Protein AF-B9GDD5-F1 (afdb_monomer_lite)

Secondary structure (DSSP, 8-state):
--HHHHHHHHHHHHHHHHHHHHHHHHHHHHHHHHHHHHH-TTGGGTHHHHHHHHHHHHHHHHHHHHHHHHHHHHHHHHHHHTT-

Sequence (84 aa):
MDLRQDATARRWLNSLRDVAYDAEDLIESAVLQQQGDRYSAVNSVLHPISRYRSAQKVEEIRSRIRDMVDRRTSYAAMARELGH

Foldseek 3Di:
DDVVVVVVVVVLVVLVVVLVVLVVVLVVVVVVVVVVVVVDPPCPVCVVVNVVVSVVSVVVSVVSVVVSVVVVVVVVVVVVVVVD

pLDDT: mean 74.17, std 13.4, range [45.47, 91.69]

InterPro domains:
  IPR041118 Disease resistance, N-terminal [PF18052] (5-38)

Radius of gyration: 19.55 Å; chains: 1; bounding box: 42×20×60 Å

Structure (mmCIF, N/CA/C/O backbone):
data_AF-B9GDD5-F1
#
_entry.id   AF-B9GDD5-F1
#
loop_
_atom_site.group_PDB
_atom_site.id
_atom_site.type_symbol
_atom_site.label_atom_id
_atom_site.label_alt_id
_atom_site.label_comp_id
_atom_site.label_asym_id
_atom_site.label_entity_id
_atom_site.label_seq_id
_atom_site.pdbx_PDB_ins_code
_atom_site.Cartn_x
_atom_site.Cartn_y
_atom_site.Cartn_z
_atom_site.occupancy
_atom_site.B_iso_or_equiv
_atom_site.auth_seq_id
_atom_site.auth_comp_id
_atom_site.auth_asym_id
_atom_site.auth_atom_id
_atom_site.pdbx_PDB_model_num
ATOM 1 N N . MET A 1 1 ? 24.419 -12.264 -17.003 1.00 48.59 1 MET A N 1
ATOM 2 C CA . MET A 1 1 ? 23.310 -11.953 -16.079 1.00 48.59 1 MET A CA 1
ATOM 3 C C . MET A 1 1 ? 23.274 -10.439 -15.945 1.00 48.59 1 MET A C 1
ATOM 5 O O . MET A 1 1 ? 24.296 -9.865 -15.590 1.00 48.59 1 MET A O 1
ATOM 9 N N . ASP A 1 2 ? 22.203 -9.789 -16.398 1.00 54.91 2 ASP A N 1
ATOM 10 C CA . ASP A 1 2 ? 22.141 -8.326 -16.507 1.00 54.91 2 ASP A CA 1
ATOM 11 C C . ASP A 1 2 ? 21.870 -7.698 -15.129 1.00 54.91 2 ASP A C 1
ATOM 13 O O . ASP A 1 2 ? 20.752 -7.729 -14.614 1.00 54.91 2 ASP A O 1
ATOM 17 N N . LEU A 1 3 ? 22.917 -7.134 -14.520 1.00 58.56 3 LEU A N 1
ATOM 18 C CA . LEU A 1 3 ? 22.892 -6.541 -13.176 1.00 58.56 3 LEU A CA 1
ATOM 19 C C . LEU A 1 3 ? 21.845 -5.420 -13.030 1.00 58.56 3 LEU A C 1
ATOM 21 O O . LEU A 1 3 ? 21.374 -5.144 -11.925 1.00 58.56 3 LEU A O 1
ATOM 25 N N . ARG A 1 4 ? 21.453 -4.769 -14.136 1.00 60.47 4 ARG A N 1
ATOM 26 C CA . ARG A 1 4 ? 20.430 -3.711 -14.134 1.00 60.47 4 ARG A CA 1
ATOM 27 C C . ARG A 1 4 ? 19.016 -4.270 -14.007 1.00 60.47 4 ARG A C 1
ATOM 29 O O . ARG A 1 4 ? 18.173 -3.644 -13.356 1.00 60.47 4 ARG A O 1
ATOM 36 N N . GLN A 1 5 ? 18.761 -5.445 -14.585 1.00 64.44 5 GLN A N 1
ATOM 37 C CA . GLN A 1 5 ? 17.484 -6.142 -14.429 1.00 64.44 5 GLN A CA 1
ATOM 38 C C . GLN A 1 5 ? 17.309 -6.630 -12.986 1.00 64.44 5 GLN A C 1
ATOM 40 O O . GLN A 1 5 ? 16.242 -6.426 -12.407 1.00 64.44 5 GLN A O 1
ATOM 45 N N . ASP A 1 6 ? 18.377 -7.141 -12.366 1.00 74.81 6 ASP A N 1
ATOM 46 C CA . ASP A 1 6 ? 18.374 -7.543 -10.953 1.00 74.81 6 ASP A CA 1
ATOM 47 C C . ASP A 1 6 ? 18.123 -6.362 -10.005 1.00 74.81 6 ASP A C 1
ATOM 49 O O . ASP A 1 6 ? 17.298 -6.455 -9.096 1.00 74.81 6 ASP A O 1
ATOM 53 N N . ALA A 1 7 ? 18.769 -5.213 -10.228 1.00 79.50 7 ALA A N 1
ATOM 54 C CA . ALA A 1 7 ? 18.560 -4.023 -9.400 1.00 79.50 7 ALA A CA 1
ATOM 55 C C . ALA A 1 7 ? 17.118 -3.485 -9.494 1.00 79.50 7 ALA A C 1
ATOM 57 O O . ALA A 1 7 ? 16.522 -3.092 -8.486 1.00 79.50 7 ALA A O 1
ATOM 58 N N . THR A 1 8 ? 16.535 -3.504 -10.695 1.00 79.75 8 THR A N 1
ATOM 59 C CA . THR A 1 8 ? 15.155 -3.058 -10.936 1.00 79.75 8 THR A CA 1
ATOM 60 C C . THR A 1 8 ? 14.146 -4.018 -10.307 1.00 79.75 8 THR A C 1
ATOM 62 O O . THR A 1 8 ? 13.225 -3.578 -9.615 1.00 79.75 8 THR A O 1
ATOM 65 N N . ALA A 1 9 ? 14.355 -5.328 -10.469 1.00 80.38 9 ALA A N 1
ATOM 66 C CA . ALA A 1 9 ? 13.539 -6.358 -9.833 1.00 80.38 9 ALA A CA 1
ATOM 67 C C . ALA A 1 9 ? 13.605 -6.262 -8.303 1.00 80.38 9 ALA A C 1
ATOM 69 O O . ALA A 1 9 ? 12.575 -6.297 -7.631 1.00 80.38 9 ALA A O 1
ATOM 70 N N . ARG A 1 10 ? 14.799 -6.048 -7.741 1.00 85.81 10 ARG A N 1
ATOM 71 C CA . ARG A 1 10 ? 15.002 -5.889 -6.296 1.00 85.81 10 ARG A CA 1
ATOM 72 C C . ARG A 1 10 ? 14.292 -4.659 -5.743 1.00 85.81 10 ARG A C 1
ATOM 74 O O . ARG A 1 10 ? 13.662 -4.741 -4.693 1.00 85.81 10 ARG A O 1
ATOM 81 N N . ARG A 1 11 ? 14.349 -3.530 -6.456 1.00 86.44 11 ARG A N 1
ATOM 82 C CA . ARG A 1 11 ? 13.631 -2.308 -6.068 1.00 86.44 11 ARG A CA 1
ATOM 83 C C . ARG A 1 11 ? 12.119 -2.522 -6.077 1.00 86.44 11 ARG A C 1
ATOM 85 O O . ARG A 1 11 ? 11.451 -2.095 -5.143 1.00 86.44 11 ARG A O 1
ATOM 92 N N . TRP A 1 12 ? 11.597 -3.215 -7.087 1.00 84.81 12 TRP A N 1
ATOM 93 C CA . TRP A 1 12 ? 10.175 -3.551 -7.163 1.00 84.81 12 TRP A CA 1
ATOM 94 C C . TRP A 1 12 ? 9.735 -4.483 -6.025 1.00 84.81 12 TRP A C 1
ATOM 96 O O . TRP A 1 12 ? 8.730 -4.213 -5.372 1.00 84.81 12 TRP A O 1
ATOM 106 N N . LEU A 1 13 ? 10.516 -5.528 -5.732 1.00 87.38 13 LEU A N 1
ATOM 107 C CA . LEU A 1 13 ? 10.251 -6.445 -4.618 1.00 87.38 13 LEU A CA 1
ATOM 108 C C . LEU A 1 13 ? 10.286 -5.736 -3.259 1.00 87.38 13 LEU A C 1
ATOM 110 O O . LEU A 1 13 ? 9.483 -6.055 -2.387 1.00 87.38 13 LEU A O 1
ATOM 114 N N . ASN A 1 14 ? 11.181 -4.761 -3.079 1.00 89.94 14 ASN A N 1
ATOM 115 C CA . ASN A 1 14 ? 11.195 -3.930 -1.876 1.00 89.94 14 ASN A CA 1
ATOM 116 C C . ASN A 1 14 ? 9.894 -3.139 -1.740 1.00 89.94 14 ASN A C 1
ATOM 118 O O . ASN A 1 14 ? 9.241 -3.246 -0.712 1.00 89.94 14 ASN A O 1
ATOM 122 N N . SER A 1 15 ? 9.461 -2.448 -2.799 1.00 87.38 15 SER A N 1
ATOM 123 C CA . SER A 1 15 ? 8.197 -1.706 -2.769 1.00 87.38 15 SER A CA 1
ATOM 124 C C . SER A 1 15 ? 6.982 -2.602 -2.512 1.00 87.38 15 SER A C 1
ATOM 126 O O . SER A 1 15 ? 6.066 -2.183 -1.812 1.00 87.38 15 SER A O 1
ATOM 128 N N . LEU A 1 16 ? 6.975 -3.837 -3.030 1.00 87.56 16 LEU A N 1
ATOM 129 C CA . LEU A 1 16 ? 5.913 -4.808 -2.747 1.00 87.56 16 LEU A CA 1
ATOM 130 C C . LEU A 1 16 ? 5.874 -5.191 -1.270 1.00 87.56 16 LEU A C 1
ATOM 132 O O . LEU A 1 16 ? 4.805 -5.242 -0.670 1.00 87.56 16 LEU A O 1
ATOM 136 N N . ARG A 1 17 ? 7.045 -5.454 -0.694 1.00 91.69 17 ARG A N 1
ATOM 137 C CA . ARG A 1 17 ? 7.188 -5.790 0.719 1.00 91.69 17 ARG A CA 1
ATOM 138 C C . ARG A 1 17 ? 6.753 -4.639 1.623 1.00 91.69 17 ARG A C 1
ATOM 140 O O . ARG A 1 17 ? 6.034 -4.892 2.578 1.00 91.69 17 ARG A O 1
ATOM 147 N N . ASP A 1 18 ? 7.119 -3.405 1.294 1.00 91.31 18 ASP A N 1
ATOM 148 C CA . ASP A 1 18 ? 6.698 -2.230 2.063 1.00 91.31 18 ASP A CA 1
ATOM 149 C C . ASP A 1 18 ? 5.165 -2.113 2.085 1.00 91.31 18 ASP A C 1
ATOM 151 O O . ASP A 1 18 ? 4.562 -1.956 3.140 1.00 91.31 18 ASP A O 1
ATOM 155 N N . VAL A 1 19 ? 4.516 -2.288 0.928 1.00 91.12 19 VAL A N 1
ATOM 156 C CA . VAL A 1 19 ? 3.047 -2.278 0.829 1.00 91.12 19 VAL A CA 1
ATOM 157 C C . VAL A 1 19 ? 2.407 -3.437 1.603 1.00 91.12 19 VAL A C 1
ATOM 159 O O . VAL A 1 19 ? 1.328 -3.272 2.169 1.00 91.12 19 VAL A O 1
ATOM 162 N N . ALA A 1 20 ? 3.051 -4.606 1.636 1.00 88.62 20 ALA A N 1
ATOM 163 C CA . ALA A 1 20 ? 2.566 -5.745 2.409 1.00 88.62 20 ALA A CA 1
ATOM 164 C C . ALA A 1 20 ? 2.608 -5.465 3.921 1.00 88.62 20 ALA A C 1
ATOM 166 O O . ALA A 1 20 ? 1.628 -5.754 4.603 1.00 88.62 20 ALA A O 1
ATOM 167 N N . TYR A 1 21 ? 3.680 -4.839 4.418 1.00 91.69 21 TYR A N 1
ATOM 168 C CA . TYR A 1 21 ? 3.765 -4.402 5.815 1.00 91.69 21 TYR A CA 1
ATOM 169 C C . TYR A 1 21 ? 2.713 -3.341 6.155 1.00 91.69 21 TYR A C 1
ATOM 171 O O . TYR A 1 21 ? 2.067 -3.434 7.195 1.00 91.69 21 TYR A O 1
ATOM 179 N N . ASP A 1 22 ? 2.469 -2.379 5.261 1.00 86.81 22 ASP A N 1
ATOM 180 C CA . ASP A 1 22 ? 1.423 -1.367 5.463 1.00 86.81 22 ASP A CA 1
ATOM 181 C C . ASP A 1 22 ? 0.016 -1.998 5.552 1.00 86.81 22 ASP A C 1
ATOM 183 O O . ASP A 1 22 ? -0.844 -1.539 6.310 1.00 86.81 22 ASP A O 1
ATOM 187 N N . ALA A 1 23 ? -0.232 -3.063 4.781 1.00 87.38 23 ALA A N 1
ATOM 188 C CA . ALA A 1 23 ? -1.484 -3.812 4.825 1.00 87.38 23 ALA A CA 1
ATOM 189 C C . ALA A 1 23 ? -1.625 -4.646 6.108 1.00 87.38 23 ALA A C 1
ATOM 191 O O . ALA A 1 23 ? -2.716 -4.702 6.675 1.00 87.38 23 ALA A O 1
ATOM 192 N N . GLU A 1 24 ? -0.540 -5.266 6.570 1.00 86.56 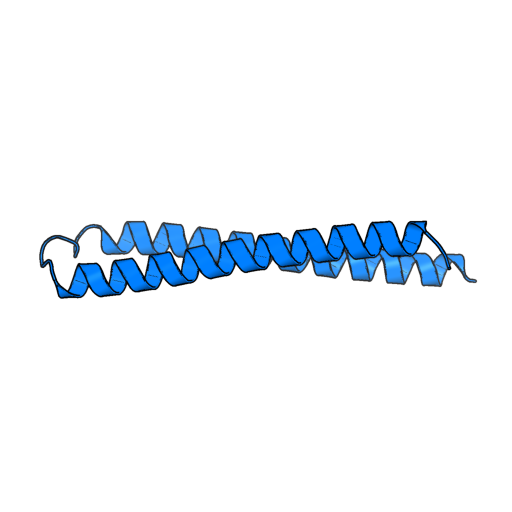24 GLU A N 1
ATOM 193 C CA . GLU A 1 24 ? -0.495 -6.012 7.831 1.00 86.56 24 GLU A CA 1
ATOM 194 C C . GLU A 1 24 ? -0.797 -5.096 9.027 1.00 86.56 24 GLU A C 1
ATOM 196 O O . GLU A 1 24 ? -1.736 -5.374 9.773 1.00 86.56 24 GLU A O 1
ATOM 201 N N . ASP A 1 25 ? -0.129 -3.940 9.128 1.00 87.06 25 ASP A N 1
ATOM 202 C CA . ASP A 1 25 ? -0.373 -2.928 10.174 1.00 87.06 25 ASP A CA 1
ATOM 203 C C . ASP A 1 25 ? -1.837 -2.454 10.195 1.00 87.06 25 ASP A C 1
ATOM 205 O O . ASP A 1 25 ? -2.455 -2.274 11.251 1.00 87.06 25 ASP A O 1
ATOM 209 N N . LEU A 1 26 ? -2.435 -2.277 9.014 1.00 84.12 26 LEU A N 1
ATOM 210 C CA . LEU A 1 26 ? -3.836 -1.888 8.893 1.00 84.12 26 LEU A CA 1
ATOM 211 C C . LEU A 1 26 ? -4.788 -2.973 9.415 1.00 84.12 26 LEU A C 1
ATOM 213 O O . LEU A 1 26 ? -5.772 -2.648 10.089 1.00 84.12 26 LEU A O 1
ATOM 217 N N . ILE A 1 27 ? -4.515 -4.242 9.104 1.00 82.81 27 ILE A N 1
ATOM 218 C CA . ILE A 1 27 ? -5.315 -5.380 9.569 1.00 82.81 27 ILE A CA 1
ATOM 219 C C . ILE A 1 27 ? -5.178 -5.527 11.086 1.00 82.81 27 ILE A C 1
ATOM 221 O O . ILE A 1 27 ? -6.196 -5.616 11.774 1.00 82.81 27 ILE A O 1
ATOM 225 N N . GLU A 1 28 ? -3.958 -5.484 11.622 1.00 82.56 28 GLU A N 1
ATOM 226 C CA . GLU A 1 28 ? -3.705 -5.551 13.065 1.00 82.56 28 GLU A CA 1
ATOM 227 C C . GLU A 1 28 ? -4.416 -4.420 13.811 1.00 82.56 28 GLU A C 1
ATOM 229 O O . GLU A 1 28 ? -5.145 -4.663 14.777 1.00 82.56 28 GLU A O 1
ATOM 234 N N . SER A 1 29 ? -4.301 -3.190 13.308 1.00 80.25 29 SER A N 1
ATOM 235 C CA . SER A 1 29 ? -4.989 -2.023 13.860 1.00 80.25 29 SER A CA 1
ATOM 236 C C . SER A 1 29 ? -6.510 -2.201 13.886 1.00 80.25 29 SER A C 1
ATOM 238 O O . SER A 1 29 ? -7.157 -1.848 14.874 1.00 80.25 29 SER A O 1
ATOM 240 N N . ALA A 1 30 ? -7.103 -2.753 12.824 1.00 76.94 30 ALA A N 1
ATOM 241 C CA . ALA A 1 30 ? -8.543 -3.000 12.755 1.00 76.94 30 ALA A CA 1
ATOM 242 C C . ALA A 1 30 ? -8.987 -4.097 13.737 1.00 76.94 30 ALA A C 1
ATOM 244 O O . ALA A 1 30 ? -10.013 -3.956 14.406 1.00 76.94 30 ALA A O 1
ATOM 245 N N . VAL A 1 31 ? -8.198 -5.167 13.865 1.00 77.75 31 VAL A N 1
ATOM 246 C CA . VAL A 1 31 ? -8.450 -6.266 14.805 1.00 77.75 31 VAL A CA 1
ATOM 247 C C . VAL A 1 31 ? -8.366 -5.780 16.255 1.00 77.75 31 VAL A C 1
ATOM 249 O O . VAL A 1 31 ? -9.237 -6.118 17.057 1.00 77.75 31 VAL A O 1
ATOM 252 N N . LEU A 1 32 ? -7.371 -4.955 16.594 1.00 75.56 32 LEU A N 1
ATOM 253 C CA . LEU A 1 32 ? -7.225 -4.361 17.927 1.00 75.56 32 LEU A CA 1
ATOM 254 C C . LEU A 1 32 ? -8.386 -3.422 18.271 1.00 75.56 32 LEU A C 1
ATOM 256 O O . LEU A 1 32 ? -8.904 -3.482 19.385 1.00 75.56 32 LEU A O 1
ATOM 260 N N . GLN A 1 33 ? -8.844 -2.604 17.318 1.00 71.12 33 GLN A N 1
ATOM 261 C CA . GLN A 1 33 ? -10.029 -1.756 17.504 1.00 71.12 33 GLN A CA 1
ATOM 262 C C . GLN A 1 33 ? -11.280 -2.601 17.775 1.00 71.12 33 GLN A C 1
ATOM 264 O O . GLN A 1 33 ? -11.975 -2.372 18.761 1.00 71.12 33 GLN A O 1
ATOM 269 N N . GLN A 1 34 ? -11.503 -3.654 16.981 1.00 68.69 34 GLN A N 1
ATOM 270 C CA . GLN A 1 34 ? -12.640 -4.558 17.164 1.00 68.69 34 GLN A CA 1
ATOM 271 C C . GLN A 1 34 ? -12.604 -5.291 18.519 1.00 68.69 34 GLN A C 1
ATOM 273 O O . GLN A 1 34 ? -13.650 -5.604 19.091 1.00 68.69 34 GLN A O 1
ATOM 278 N N . GLN A 1 35 ? -11.411 -5.597 19.038 1.00 66.94 35 GLN A N 1
ATOM 279 C CA . GLN A 1 35 ? -11.246 -6.185 20.367 1.00 66.94 35 GLN A CA 1
ATOM 280 C C . GLN A 1 35 ? -11.478 -5.154 21.477 1.00 66.94 35 GLN A C 1
ATOM 282 O O . GLN A 1 35 ? -12.192 -5.459 22.426 1.00 66.94 35 GLN A O 1
ATOM 287 N N . GLY A 1 36 ? -10.952 -3.932 21.354 1.00 62.72 36 GLY A N 1
ATOM 288 C CA . GLY A 1 36 ? -11.167 -2.848 22.319 1.00 62.72 36 GLY A CA 1
ATOM 289 C C . GLY A 1 36 ? -12.640 -2.447 22.464 1.00 62.72 36 GLY A C 1
ATOM 290 O O . GLY A 1 36 ? -13.106 -2.207 23.577 1.00 62.72 36 GLY A O 1
ATOM 291 N N . ASP A 1 37 ? -13.398 -2.475 21.367 1.00 58.12 37 ASP A N 1
ATOM 292 C CA . ASP A 1 37 ? -14.841 -2.200 21.363 1.00 58.12 37 ASP A CA 1
ATOM 293 C C . ASP A 1 37 ? -15.661 -3.271 22.097 1.00 58.12 37 ASP A C 1
ATOM 295 O O . ASP A 1 37 ? -16.728 -2.977 22.636 1.00 58.12 37 ASP A O 1
ATOM 299 N N . ARG A 1 38 ? -15.157 -4.510 22.195 1.00 56.09 38 ARG A N 1
ATOM 300 C CA . ARG A 1 38 ? -15.804 -5.575 22.981 1.00 56.09 38 ARG A CA 1
ATOM 301 C C . ARG A 1 38 ? -15.675 -5.374 24.491 1.00 56.09 38 ARG A C 1
ATOM 303 O O . ARG A 1 38 ? -16.475 -5.944 25.227 1.00 56.09 38 ARG A O 1
ATOM 310 N N . TYR A 1 39 ? -14.704 -4.581 24.949 1.00 54.06 39 TYR A N 1
ATOM 311 C CA . TYR A 1 39 ? -14.424 -4.378 26.376 1.00 54.06 39 TYR A CA 1
ATOM 312 C C . TYR A 1 39 ? -14.826 -2.993 26.905 1.00 54.06 39 TYR A C 1
ATOM 314 O O . TYR A 1 39 ? -14.773 -2.785 28.116 1.00 54.06 39 TYR A O 1
ATOM 322 N N . SER A 1 40 ? -15.245 -2.045 26.055 1.00 50.88 40 SER A N 1
ATOM 323 C CA . SER A 1 40 ? -15.538 -0.676 26.498 1.00 50.88 40 SER A CA 1
ATOM 324 C C . SER A 1 40 ? -16.725 -0.037 25.768 1.00 50.88 40 SER A C 1
ATOM 326 O O . SER A 1 40 ? -16.645 0.323 24.596 1.00 50.88 40 SER A O 1
ATOM 328 N N . ALA A 1 41 ? -17.828 0.175 26.494 1.00 54.28 41 ALA A N 1
ATOM 329 C CA . ALA A 1 41 ? -19.063 0.788 25.987 1.00 54.28 41 ALA A CA 1
ATOM 330 C C . ALA A 1 41 ? -18.917 2.266 25.546 1.00 54.28 41 ALA A C 1
ATOM 332 O O . ALA A 1 41 ? -19.825 2.818 24.930 1.00 54.28 41 ALA A O 1
ATOM 333 N N . VAL A 1 42 ? -17.783 2.918 25.834 1.00 52.72 42 VAL A N 1
ATOM 334 C CA . VAL A 1 42 ? -17.530 4.341 25.525 1.00 52.72 42 VAL A CA 1
ATOM 335 C C . VAL A 1 42 ? -16.947 4.598 24.125 1.00 52.72 42 VAL A C 1
ATOM 337 O O . VAL A 1 42 ? -16.992 5.736 23.662 1.00 52.72 42 VAL A O 1
ATOM 340 N N . ASN A 1 43 ? -16.474 3.580 23.395 1.00 51.34 43 ASN A N 1
ATOM 341 C CA . ASN A 1 43 ? -15.872 3.776 22.061 1.00 51.34 43 ASN A CA 1
ATOM 342 C C . ASN A 1 43 ? -16.874 3.864 20.895 1.00 51.34 43 ASN A C 1
ATOM 344 O O . ASN A 1 43 ? -16.493 4.228 19.779 1.00 51.34 43 ASN A O 1
ATOM 348 N N . SER A 1 44 ? -18.167 3.628 21.142 1.00 52.03 44 SER A N 1
ATOM 349 C CA . SER A 1 44 ? -19.217 3.673 20.111 1.00 52.03 44 SER A CA 1
ATOM 350 C C . SER A 1 44 ? -19.301 5.012 19.355 1.00 52.03 44 SER A C 1
ATOM 352 O O . SER A 1 44 ? -19.834 5.044 18.248 1.00 52.03 44 SER A O 1
ATOM 354 N N . VAL A 1 45 ? -18.794 6.112 19.922 1.00 51.44 45 VAL A N 1
ATOM 355 C CA . VAL A 1 45 ? -18.884 7.461 19.329 1.00 51.44 45 VAL A CA 1
ATOM 356 C C . VAL A 1 45 ? -17.716 7.770 18.375 1.00 51.44 45 VAL A C 1
ATOM 358 O O . VAL A 1 45 ? -17.870 8.571 17.457 1.00 51.44 45 VAL A O 1
ATOM 361 N N . LEU A 1 46 ? -16.561 7.107 18.521 1.00 53.25 46 LEU A N 1
ATOM 362 C CA . LEU A 1 46 ? -15.371 7.313 17.668 1.00 53.25 46 LEU A CA 1
ATOM 363 C C . LEU A 1 46 ? -15.302 6.349 16.470 1.00 53.25 46 LEU A C 1
ATOM 365 O O . LEU A 1 46 ? -14.529 6.556 15.532 1.00 53.25 46 LEU A O 1
ATOM 369 N N . HIS A 1 47 ? -16.172 5.342 16.472 1.00 54.22 47 HIS A N 1
ATOM 370 C CA . HIS A 1 47 ? -16.317 4.300 15.458 1.00 54.22 47 HIS A CA 1
ATOM 371 C C . HIS A 1 47 ? -16.445 4.779 13.986 1.00 54.22 47 HIS A C 1
ATOM 373 O O . HIS A 1 47 ? -15.949 4.082 13.093 1.00 54.22 47 HIS A O 1
ATOM 379 N N . PRO A 1 48 ? -17.083 5.928 13.662 1.00 55.47 48 PRO A N 1
ATOM 380 C CA . PRO A 1 48 ? -17.107 6.428 12.284 1.00 55.47 48 PRO A CA 1
ATOM 381 C C . PRO A 1 48 ? -15.784 7.084 11.853 1.00 55.47 48 PRO A C 1
ATOM 383 O O . PRO A 1 48 ? -15.413 6.992 10.682 1.00 55.47 48 PRO A O 1
ATOM 386 N N . ILE A 1 49 ? -15.036 7.689 12.783 1.00 58.72 49 ILE A N 1
ATOM 387 C CA . ILE A 1 49 ? -13.759 8.366 12.494 1.00 58.72 49 ILE A CA 1
ATOM 388 C C . ILE A 1 49 ? -12.658 7.330 12.228 1.00 58.72 49 ILE A C 1
ATOM 390 O O . ILE A 1 49 ? -11.877 7.477 11.285 1.00 58.72 49 ILE A O 1
ATOM 394 N N . SER A 1 50 ? -12.625 6.247 13.011 1.00 61.22 50 SER A N 1
ATOM 395 C CA . SER A 1 50 ? -11.683 5.141 12.806 1.00 61.22 50 SER A CA 1
ATOM 396 C C . SER A 1 50 ? -11.939 4.398 11.491 1.00 61.22 50 SER A C 1
ATOM 398 O O . SER A 1 50 ? -10.998 4.154 10.736 1.00 61.22 50 SER A O 1
ATOM 400 N N . ARG A 1 51 ? -13.210 4.138 11.141 1.00 63.69 51 ARG A N 1
ATOM 401 C CA . ARG A 1 51 ? -13.590 3.540 9.847 1.00 63.69 51 ARG A CA 1
ATOM 402 C C . ARG A 1 51 ? -13.180 4.393 8.650 1.00 63.69 51 ARG A C 1
ATOM 404 O O . ARG A 1 51 ? -12.672 3.843 7.675 1.00 63.69 51 ARG A O 1
ATOM 411 N N . TYR A 1 52 ? -13.382 5.710 8.716 1.00 65.12 52 TYR A N 1
ATOM 412 C CA . TYR A 1 52 ? -12.987 6.623 7.641 1.00 65.12 52 TYR A CA 1
ATOM 413 C C . TYR A 1 52 ? -11.472 6.593 7.408 1.00 65.12 52 TYR A C 1
ATOM 415 O O . TYR A 1 52 ? -11.017 6.438 6.275 1.00 65.12 52 TYR A O 1
ATOM 423 N N . ARG A 1 53 ? -10.682 6.640 8.486 1.00 72.06 53 ARG A N 1
ATOM 424 C CA . ARG A 1 53 ? -9.217 6.588 8.409 1.00 72.06 53 ARG A CA 1
ATOM 425 C C . ARG A 1 53 ? -8.704 5.255 7.855 1.00 72.06 53 AR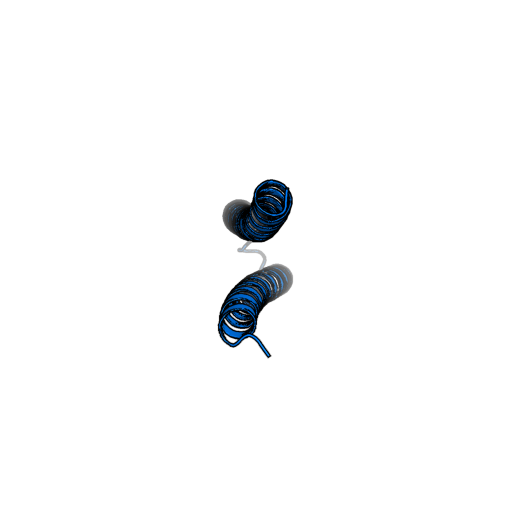G A C 1
ATOM 427 O O . ARG A 1 53 ? -7.783 5.250 7.040 1.00 72.06 53 ARG A O 1
ATOM 434 N N . SER A 1 54 ? -9.311 4.134 8.246 1.00 74.12 54 SER A N 1
ATOM 435 C CA . SER A 1 54 ? -8.977 2.820 7.685 1.00 74.12 54 SER A CA 1
ATOM 436 C C . SER A 1 54 ? -9.337 2.722 6.203 1.00 74.12 54 SER A C 1
ATOM 438 O O . SER A 1 54 ? -8.534 2.217 5.425 1.00 74.12 54 SER A O 1
ATOM 440 N N . ALA A 1 55 ? -10.489 3.253 5.784 1.00 78.75 55 ALA A N 1
ATOM 441 C CA . ALA A 1 55 ? -10.877 3.284 4.374 1.00 78.75 55 ALA A CA 1
ATOM 442 C C . ALA A 1 55 ? -9.893 4.103 3.521 1.00 78.75 55 ALA A C 1
ATOM 444 O O . ALA A 1 55 ? -9.506 3.657 2.444 1.00 78.75 55 ALA A O 1
ATOM 445 N N . GLN A 1 56 ? -9.418 5.249 4.022 1.00 84.31 56 GLN A N 1
ATOM 446 C CA . GLN A 1 56 ? -8.380 6.030 3.342 1.00 84.31 56 GLN A CA 1
ATOM 447 C C . GLN A 1 56 ? -7.071 5.243 3.183 1.00 84.31 56 GLN A C 1
ATOM 449 O O . GLN A 1 56 ? -6.523 5.211 2.084 1.00 84.31 56 GLN A O 1
ATOM 454 N N . LYS A 1 57 ? -6.609 4.550 4.236 1.00 82.50 57 LYS A N 1
ATOM 455 C CA . LYS A 1 57 ? -5.422 3.678 4.156 1.00 82.50 57 LYS A CA 1
ATOM 456 C C . LYS A 1 57 ? -5.605 2.539 3.139 1.00 82.50 57 LYS A C 1
ATOM 458 O O . LYS A 1 57 ? -4.670 2.225 2.408 1.00 82.50 57 LYS A O 1
ATOM 463 N N . VAL A 1 58 ? -6.799 1.940 3.046 1.00 87.12 58 VAL A N 1
ATOM 464 C CA . VAL A 1 58 ? -7.100 0.914 2.026 1.00 87.12 58 VAL A CA 1
ATOM 465 C C . VAL A 1 58 ? -6.961 1.480 0.612 1.00 87.12 58 VAL A C 1
ATOM 467 O O . VAL A 1 58 ? -6.350 0.837 -0.243 1.00 87.12 58 VAL A O 1
ATOM 470 N N . GLU A 1 59 ? -7.521 2.661 0.345 1.00 89.75 59 GLU A N 1
ATOM 471 C CA . GLU A 1 59 ? -7.421 3.281 -0.982 1.00 89.75 59 GLU A CA 1
ATOM 472 C C . GLU A 1 59 ? -5.980 3.682 -1.323 1.00 89.75 59 GLU A C 1
ATOM 474 O O . GLU A 1 59 ? -5.550 3.501 -2.462 1.00 89.75 59 GLU A O 1
ATOM 479 N N . GLU A 1 60 ? -5.200 4.141 -0.343 1.00 89.75 60 GLU A N 1
ATOM 480 C CA . GLU A 1 60 ? -3.775 4.439 -0.521 1.00 89.75 60 GLU A CA 1
ATOM 481 C C . GLU A 1 60 ? -2.977 3.187 -0.917 1.00 89.75 60 GLU A C 1
ATOM 483 O O . GLU A 1 60 ? -2.256 3.193 -1.919 1.00 89.75 60 GLU A O 1
ATOM 488 N N . ILE A 1 61 ? -3.158 2.082 -0.185 1.00 89.38 61 ILE A N 1
ATOM 489 C CA . ILE A 1 61 ? -2.547 0.782 -0.501 1.00 89.38 61 ILE A CA 1
ATOM 490 C C . ILE A 1 61 ? -2.968 0.327 -1.902 1.00 89.38 61 ILE A C 1
ATOM 492 O O . ILE A 1 61 ? -2.124 -0.066 -2.712 1.00 89.38 61 ILE A O 1
ATOM 496 N N . ARG A 1 62 ? -4.262 0.425 -2.232 1.00 89.62 62 ARG A N 1
ATOM 497 C CA . ARG A 1 62 ? -4.788 0.056 -3.552 1.00 89.62 62 ARG A CA 1
ATOM 498 C C . ARG A 1 62 ? -4.147 0.879 -4.670 1.00 89.62 62 ARG A C 1
ATOM 500 O O . ARG A 1 62 ? -3.781 0.303 -5.696 1.00 89.62 62 ARG A O 1
ATOM 507 N N . SER A 1 63 ? -4.007 2.191 -4.484 1.00 91.50 63 SER A N 1
ATOM 508 C CA . SER A 1 63 ? -3.362 3.078 -5.457 1.00 91.50 63 SER A CA 1
ATOM 509 C C . SER A 1 63 ? -1.902 2.692 -5.666 1.00 91.50 63 SER A C 1
ATOM 511 O O . SER A 1 63 ? -1.473 2.522 -6.803 1.00 91.50 63 SER A O 1
ATOM 513 N N . ARG A 1 64 ? -1.153 2.448 -4.583 1.00 88.62 64 ARG A N 1
ATOM 514 C CA . ARG A 1 64 ? 0.262 2.048 -4.658 1.00 88.62 64 ARG A CA 1
ATOM 515 C C . ARG A 1 64 ? 0.454 0.726 -5.398 1.00 88.62 64 ARG A C 1
ATOM 517 O O . ARG A 1 64 ? 1.352 0.623 -6.231 1.00 88.62 64 ARG A O 1
ATOM 524 N N . ILE A 1 65 ? -0.403 -0.267 -5.150 1.00 88.69 65 ILE A N 1
ATOM 525 C CA . ILE A 1 65 ? -0.375 -1.542 -5.886 1.00 88.69 65 ILE A CA 1
ATOM 526 C C . ILE A 1 65 ? -0.656 -1.310 -7.372 1.00 88.69 65 ILE A C 1
ATOM 528 O O . ILE A 1 65 ? 0.040 -1.868 -8.222 1.00 88.69 65 ILE A O 1
ATOM 532 N N . ARG A 1 66 ? -1.649 -0.476 -7.700 1.00 88.69 66 ARG A N 1
ATOM 533 C CA . ARG A 1 66 ? -1.997 -0.162 -9.090 1.00 88.69 66 ARG A CA 1
ATOM 534 C C . ARG A 1 66 ? -0.843 0.519 -9.820 1.00 88.69 66 ARG A C 1
ATOM 536 O O . ARG A 1 66 ? -0.431 0.028 -10.864 1.00 88.69 66 ARG A O 1
ATOM 543 N N . ASP A 1 67 ? -0.230 1.531 -9.213 1.00 87.69 67 ASP A N 1
ATOM 544 C CA . ASP A 1 67 ? 0.936 2.220 -9.774 1.00 87.69 67 ASP A CA 1
ATOM 545 C C . ASP A 1 67 ? 2.108 1.262 -10.033 1.00 87.69 67 ASP A C 1
ATOM 547 O O . ASP A 1 67 ? 2.828 1.385 -11.027 1.00 87.69 67 ASP A O 1
ATOM 551 N N . MET A 1 68 ? 2.316 0.280 -9.150 1.00 84.12 68 MET A N 1
ATOM 552 C CA . MET A 1 68 ? 3.349 -0.741 -9.331 1.00 84.12 68 MET A CA 1
ATOM 553 C C . MET A 1 68 ? 3.068 -1.663 -10.522 1.00 84.12 68 MET A C 1
ATOM 555 O O . MET A 1 68 ? 4.004 -2.031 -11.240 1.00 84.12 68 MET A O 1
ATOM 559 N N . VAL A 1 69 ? 1.808 -2.052 -10.729 1.00 83.75 69 VAL A N 1
ATOM 560 C CA . VAL A 1 69 ? 1.381 -2.885 -11.864 1.00 83.75 69 VAL A CA 1
ATOM 561 C C . VAL A 1 69 ? 1.465 -2.100 -13.171 1.00 83.75 69 VAL A C 1
ATOM 563 O O . VAL A 1 69 ? 2.013 -2.606 -14.155 1.00 83.75 69 VAL A O 1
ATOM 566 N N . ASP A 1 70 ? 1.005 -0.853 -13.173 1.00 84.62 70 ASP A N 1
ATOM 567 C CA . ASP A 1 70 ? 0.990 0.007 -14.355 1.00 84.62 70 ASP A CA 1
ATOM 568 C C . ASP A 1 70 ? 2.410 0.322 -14.823 1.00 84.62 70 ASP A C 1
ATOM 570 O O . ASP A 1 70 ? 2.718 0.172 -16.004 1.00 84.62 70 ASP A O 1
ATOM 574 N N . ARG A 1 71 ? 3.334 0.635 -13.905 1.00 78.81 71 ARG A N 1
ATOM 575 C CA . ARG A 1 71 ? 4.754 0.830 -14.251 1.00 78.81 71 ARG A CA 1
ATOM 576 C C . ARG A 1 71 ? 5.352 -0.403 -14.918 1.00 78.81 71 ARG A C 1
ATOM 578 O O . ARG A 1 71 ? 6.050 -0.276 -15.920 1.00 78.81 71 ARG A O 1
ATOM 585 N N . ARG A 1 72 ? 5.063 -1.603 -14.407 1.00 74.88 72 ARG A N 1
ATOM 586 C CA . ARG A 1 72 ? 5.566 -2.855 -14.993 1.00 74.88 72 ARG A CA 1
ATOM 587 C C . ARG A 1 72 ? 4.980 -3.107 -16.383 1.00 74.88 72 ARG A C 1
ATOM 589 O O . ARG A 1 72 ? 5.704 -3.545 -17.273 1.00 74.88 72 ARG A O 1
ATOM 596 N N . THR A 1 73 ? 3.696 -2.813 -16.564 1.00 73.31 73 THR A N 1
ATOM 597 C CA . THR A 1 73 ? 2.993 -2.974 -17.843 1.00 73.31 73 THR A CA 1
ATOM 598 C C . THR A 1 73 ? 3.517 -1.988 -18.886 1.00 73.31 73 THR A C 1
ATOM 600 O O . THR A 1 73 ? 3.832 -2.401 -19.999 1.00 73.31 73 THR A O 1
ATOM 603 N N . SER A 1 74 ? 3.724 -0.726 -18.507 1.00 72.00 74 SER A N 1
ATOM 604 C CA . SER A 1 74 ? 4.298 0.313 -19.369 1.00 72.00 74 SER A CA 1
ATOM 605 C C . SER A 1 74 ? 5.734 -0.001 -19.787 1.00 72.00 74 SER A C 1
ATOM 607 O O . SER A 1 74 ? 6.055 0.096 -20.968 1.00 72.00 74 SER A O 1
ATOM 609 N N . TYR A 1 75 ? 6.593 -0.460 -18.868 1.00 66.75 75 TYR A N 1
ATOM 610 C CA . TYR A 1 75 ? 7.947 -0.896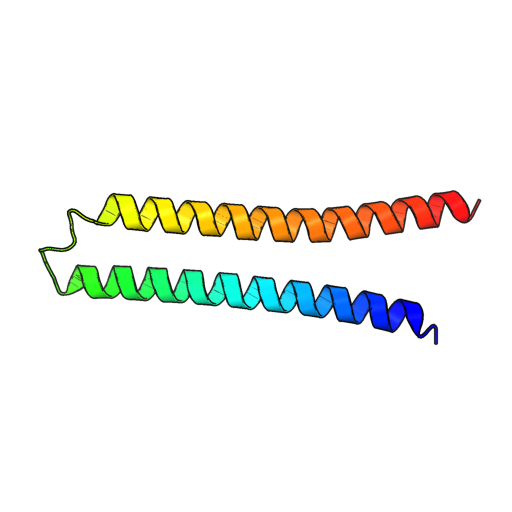 -19.236 1.00 66.75 75 TYR A CA 1
ATOM 611 C C . TYR A 1 75 ? 7.933 -2.115 -20.166 1.00 66.75 75 TYR A C 1
ATOM 613 O O . TYR A 1 75 ? 8.718 -2.172 -21.110 1.00 66.75 75 TYR A O 1
ATOM 621 N N . ALA A 1 76 ? 7.033 -3.076 -19.935 1.00 71.00 76 ALA A N 1
ATOM 622 C CA . ALA A 1 76 ? 6.887 -4.239 -20.806 1.00 71.00 76 ALA A CA 1
ATOM 623 C C . ALA A 1 76 ? 6.349 -3.874 -22.202 1.00 71.00 76 ALA A C 1
ATOM 625 O O . ALA A 1 76 ? 6.720 -4.523 -23.177 1.00 71.00 76 ALA A O 1
ATOM 626 N N . ALA A 1 77 ? 5.494 -2.854 -22.310 1.00 71.50 77 ALA A N 1
ATOM 627 C CA . ALA A 1 77 ? 5.001 -2.335 -23.584 1.00 71.50 77 ALA A CA 1
ATOM 628 C C . ALA A 1 77 ? 6.111 -1.611 -24.366 1.00 71.50 77 ALA A C 1
ATOM 630 O O . ALA A 1 77 ? 6.392 -1.990 -25.499 1.00 71.50 77 ALA A O 1
ATOM 631 N N . MET A 1 78 ? 6.829 -0.674 -23.736 1.00 68.94 78 MET A N 1
ATOM 632 C CA . MET A 1 78 ? 7.949 0.044 -24.371 1.00 68.94 78 MET A CA 1
ATOM 633 C C . MET A 1 78 ? 9.080 -0.898 -24.813 1.00 68.94 78 MET A C 1
ATOM 635 O O . MET A 1 78 ? 9.664 -0.716 -25.877 1.00 68.94 78 MET A O 1
ATOM 639 N N . ALA A 1 79 ? 9.378 -1.941 -24.029 1.00 68.69 79 ALA A N 1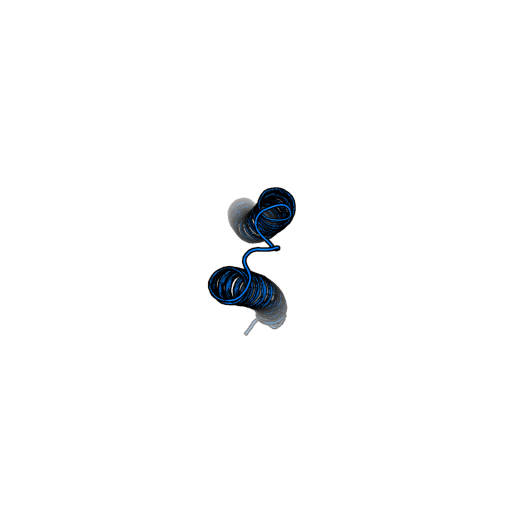
ATOM 640 C CA . ALA A 1 79 ? 10.377 -2.945 -24.398 1.00 68.69 79 ALA A CA 1
ATOM 641 C C . ALA A 1 79 ? 9.980 -3.769 -25.638 1.00 68.69 79 ALA A C 1
ATOM 643 O O . ALA A 1 79 ? 10.859 -4.245 -26.350 1.00 68.69 79 ALA A O 1
ATOM 644 N N . ARG A 1 80 ? 8.677 -3.940 -25.904 1.00 70.56 80 ARG A N 1
ATOM 645 C CA . ARG A 1 80 ? 8.180 -4.600 -27.122 1.00 70.56 80 ARG A CA 1
ATOM 646 C C . ARG A 1 80 ? 8.259 -3.684 -28.342 1.00 70.56 80 ARG A C 1
ATOM 648 O O . ARG A 1 80 ? 8.581 -4.167 -29.417 1.00 70.56 80 ARG A O 1
ATOM 655 N N . GLU A 1 81 ? 8.001 -2.389 -28.174 1.00 70.31 81 GLU A N 1
ATOM 656 C CA . GLU A 1 81 ? 8.046 -1.406 -29.268 1.00 70.31 81 GLU A CA 1
ATOM 657 C C . GLU A 1 81 ? 9.473 -1.106 -29.749 1.00 70.31 81 GLU A C 1
ATOM 659 O O . GLU A 1 81 ? 9.68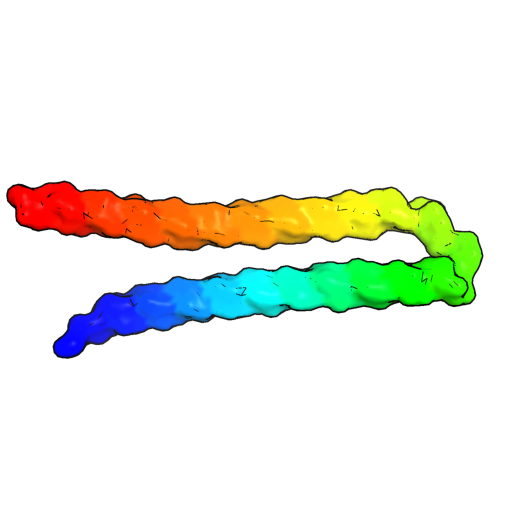1 -0.894 -30.935 1.00 70.31 81 GLU A O 1
ATOM 664 N N . LEU A 1 82 ? 10.468 -1.142 -28.856 1.00 66.69 82 LEU A N 1
ATOM 665 C CA . LEU A 1 82 ? 11.885 -0.925 -29.197 1.00 66.69 82 LEU A CA 1
ATOM 666 C C . LEU A 1 82 ? 12.599 -2.176 -29.749 1.00 66.69 82 LEU A C 1
ATOM 668 O O . LEU A 1 82 ? 13.769 -2.099 -30.117 1.00 66.69 82 LEU A O 1
ATOM 672 N N . GLY A 1 83 ? 11.930 -3.332 -29.749 1.00 61.25 83 GLY A N 1
ATOM 673 C CA . GLY A 1 83 ? 12.443 -4.599 -30.282 1.00 61.25 83 GLY A CA 1
ATOM 674 C C . GLY A 1 83 ? 12.043 -4.883 -31.735 1.00 61.25 83 GLY A C 1
ATOM 675 O O . GLY A 1 83 ? 12.280 -5.998 -32.201 1.00 61.25 83 GLY A O 1
ATOM 676 N N . HIS A 1 84 ? 11.423 -3.911 -32.412 1.00 45.47 84 HIS A N 1
ATOM 677 C CA . HIS A 1 84 ? 11.000 -3.958 -33.813 1.00 45.47 84 HIS A CA 1
ATOM 678 C C . HIS A 1 84 ? 11.798 -2.986 -34.682 1.00 45.47 84 HIS A C 1
ATOM 680 O O . HIS A 1 84 ? 12.086 -1.864 -34.208 1.00 45.47 84 HIS A O 1
#

Organism: Oryza sativa subsp. japonica (NCBI:txid39947)

=== Feature glossary ===
Each block in this record encodes a different view of the same protein. In brief:

Predicted aligned error. PAE(i, j) answers: if I align the predicted and true structures on residue i, how far off (in Å) do I expect residue j to be? A block-diagonal PAE matrix with low values on the blocks and high values off-diagonal is the signature of a multi-domain protein with confidently predicted domains but uncertain inter-domain orientation.

Contact-map, Ramachandran, and PAE plots. Plot images: a contact map (which residues are close in 3D, as an N×N binary image), a Ramachandran scatter (backbone torsion angles, revealing secondary-structure composition at a glance), and — for AlphaFold structures — a PAE heatmap (pairwise prediction confidence).

Backbone torsions (φ/ψ). φ (phi) and ψ (psi) are the two rotatable backbone dihedrals per residue: φ is the C(i-1)–N–Cα–C torsion, ψ is the N–Cα–C–N(i+1) torsion, both in degrees on (−180°, 180°]. α-helical residues cluster near (−60°, −45°); β-strand residues near (−120°, +130°). A Ramachandran plot is simply a scatter of (φ, ψ) for every residue.

Foldseek 3Di. A 3Di character summarizes, for each residue, the relative orientation of the Cα frame of its nearest spatial neighbor. Because it encodes fold topology rather than chemistry, 3Di alignments detect remote structural similarity that sequence alignment misses.

Radius of gyration, Cα contacts, bounding box. Three whole-structure scalars: the radius of gyration (RMS distance of Cα from centroid, in Å), the count of Cα–Cα contacts (pairs closer than 8 Å and separated by more than four residues in sequence — i.e. tertiary, not local, contacts), and the bounding-box dimensions. Together they distinguish compact globular folds from extended fibres or disordered chains.

Sequence. Sequence gives the chain of amino acids in standard one-letter code (A=alanine, C=cysteine, …, Y=tyrosine), read N→C. It is the only feature that is directly encoded by the gene; all structural features are derived from the folded form of this sequence.

mmCIF coordinates. Atomic coordinates in PDBx/mmCIF format — the same representation the Protein Data Bank distributes. Each line of the _atom_site loop places one backbone atom in Cartesian space (units: ångströms, origin: arbitrary).

Secondary structure (3-state, P-SEA). Three-state secondary structure (P-SEA) collapses the eight DSSP classes into helix (a), strand (b), and coil (c). P-SEA assigns these from Cα geometry alone — distances and angles — without requiring backbone oxygens, so it works on any Cα trace.

InterPro / GO / CATH / organism. Functional annotations link the protein to curated databases. InterPro entries identify conserve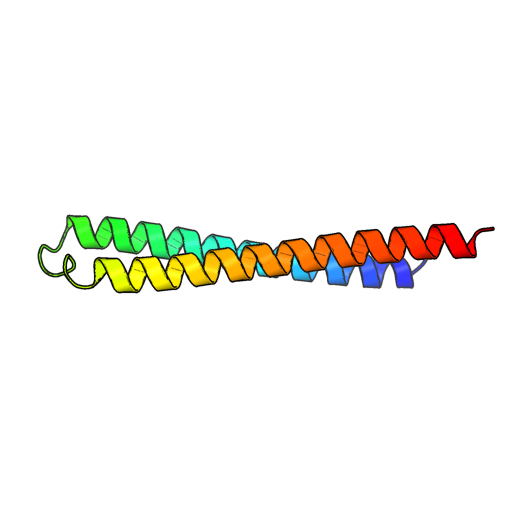d domains and families by matching the sequence against member-database signatures (Pfam, PROSITE, CDD, …). Gene Ontology (GO) terms describe molecular function, biological process, and cellular component in a controlled vocabulary. CATH places the structure in a hierarchical fold classification (Class/Architecture/Topology/Homologous-superfamily). The organism is the source species.

B-factor. B-factor (Debye–Waller factor) reflects atomic displacement in the crystal lattice. It is an experimental observable (units Å²), not a prediction; low values mean the atom is pinned down, high values mean it moves or is heterogeneous across the crystal.

Rendered structure images. Structure images are PyMOL renders from six orthogonal camera directions. Cartoon representation draws helices as coils and strands as arrows; sticks shows the backbone as bonds; surface shows the solvent-excluded envelope. Rainbow coloring maps sequence position to hue (blue→red, N→C); chain coloring assigns a distinct color per polypeptide.

Solvent-accessible surface area. Solvent-accessible surface area (SASA) is the area in Å² traced out by the centre of a 1.4 Å probe sphere (a water molecule) rolled over the protein's van der Waals surface (Shrake–Rupley / Lee–Richards construction). Buried residues have near-zero SASA; fully exposed residues can exceed 200 Å². The total SASA scales roughly with the number of surface residues.

Secondary structure (8-state, DSSP). The SS8 string is DSSP's per-residue secondary-structure call. α-helix (H) means an i→i+4 H-bond ladder; β-strand (E) means the residue participates in a β-sheet; 3₁₀ (G) and π (I) are tighter and wider helices; T/S are turns/bends; '-' is loop.

pLDDT. For AlphaFold models, the B-factor field carries pLDDT — the model's own estimate of local accuracy on a 0–100 scale. Regions with pLDDT<50 should be treated as essentially unmodeled; they often correspond to intrinsically disordered segments.

Nearest PDB structures. Nearest PDB neighbors are the top structural matches found by Foldseek when searching this structure against the entire Protein Data Bank. Each hit reports a TM-score (0 to 1; >0.5 almost always implies the same fold) and an E-value. These are *structural* homologs — they may share no detectable sequence similarity.